Protein AF-R5ITS4-F1 (afdb_monomer)

Radius of gyration: 12.38 Å; Cα contacts (8 Å, |Δi|>4): 122; chains: 1; bounding box: 37×27×29 Å

Secondary structure (DSSP, 8-state):
--PPPPHHHHHHHHHTT-S-----S---TT-STT--TTSTTHHHHHHHHHTTS---SSTT----TTS---HHHHHHHHHHHH-GGG-------

pLDDT: mean 93.96, std 6.76, range [48.53, 98.12]

Sequence (93 aa):
MNASITRAEFVHIFHGAESTYKAINQVADDAIPDVKSGDAFASDIYEFYRAGILTGSDAKGTFHPASSIKRSEVATILLRMFETSARKSISLS

Mean predicted aligned error: 2.96 Å

Foldseek 3Di:
DDDADWLLNLLVVVLVVDDDQDFPEDQDACLAVPAHPPDPNSVSVVSCVRSQLQQADDPSSHPRGGHHDDPVNVVSSVCVVVPSVSGDYYDGD

Nearest PDB structures (foldseek):
  6bt4-assembly1_A  TM=7.078E-01  e=1.465E-01  Bacillus anthracis
  6cwm-assembly1_A  TM=7.188E-01  e=1.753E+00  Paenibacillus alvei
  5loo-assembly8_L  TM=3.045E-01  e=3.762E+00  Bacillus subtilis

Solvent-accessible surface area (backbone atoms only — not comparable to full-atom values): 5509 Å² total; per-residue (Å²): 136,89,76,82,70,28,36,40,59,52,48,44,58,54,51,73,72,58,93,78,72,71,64,75,31,70,63,57,87,61,37,38,76,75,48,46,80,86,44,87,58,27,68,54,51,52,46,32,39,16,29,12,42,44,70,48,77,50,100,72,32,35,70,57,46,84,36,77,69,54,73,69,55,52,52,50,40,54,46,18,70,76,36,69,89,68,32,46,84,62,87,53,119

Structure (mmCIF, N/CA/C/O backbone):
data_AF-R5ITS4-F1
#
_entry.id   AF-R5ITS4-F1
#
loop_
_atom_site.group_PDB
_atom_site.id
_atom_site.type_symbol
_atom_site.label_atom_id
_atom_site.label_alt_id
_atom_site.label_comp_id
_atom_site.label_asym_id
_atom_site.label_entity_id
_atom_site.label_seq_id
_atom_site.pdbx_PDB_ins_code
_atom_site.Cartn_x
_atom_site.Cartn_y
_atom_site.Cartn_z
_atom_site.occupancy
_atom_site.B_iso_or_equiv
_atom_site.auth_seq_id
_atom_site.auth_comp_id
_atom_site.auth_asym_id
_atom_site.auth_atom_id
_atom_site.pdbx_PDB_model_num
ATOM 1 N N . MET A 1 1 ? 25.557 -13.078 -4.942 1.00 48.53 1 MET A N 1
ATOM 2 C CA . MET A 1 1 ? 25.266 -11.705 -5.408 1.00 48.53 1 MET A CA 1
ATOM 3 C C . MET A 1 1 ? 24.312 -11.109 -4.382 1.00 48.53 1 MET A C 1
ATOM 5 O O . MET A 1 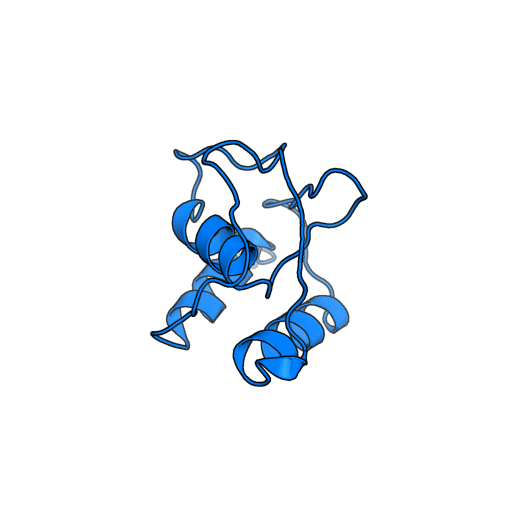1 ? 23.307 -11.752 -4.119 1.00 48.53 1 MET A O 1
ATOM 9 N N . ASN A 1 2 ? 24.646 -9.984 -3.742 1.00 68.62 2 ASN A N 1
ATOM 10 C CA . ASN A 1 2 ? 23.816 -9.383 -2.685 1.00 68.62 2 ASN A CA 1
ATOM 11 C C . ASN A 1 2 ? 23.089 -8.167 -3.265 1.00 68.62 2 ASN A C 1
ATOM 13 O O . ASN A 1 2 ? 23.610 -7.054 -3.209 1.00 68.62 2 ASN A O 1
ATOM 17 N N . ALA A 1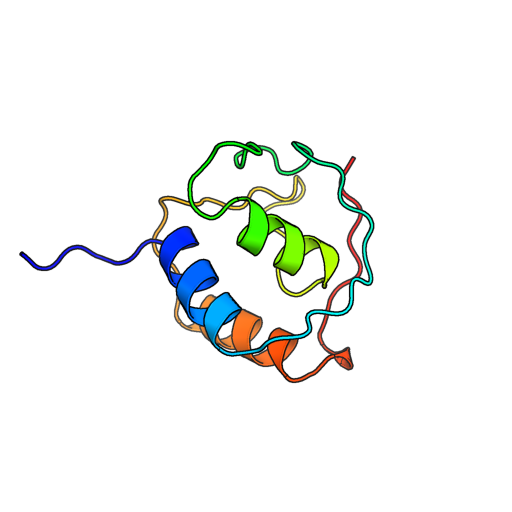 3 ? 21.932 -8.391 -3.887 1.00 79.06 3 ALA A N 1
ATOM 18 C CA . ALA A 1 3 ? 21.081 -7.298 -4.343 1.00 79.06 3 ALA A CA 1
ATOM 19 C C . ALA A 1 3 ? 20.329 -6.696 -3.147 1.00 79.06 3 ALA A C 1
ATOM 21 O O . ALA A 1 3 ? 19.915 -7.416 -2.238 1.00 79.06 3 ALA A O 1
ATOM 22 N N . SER A 1 4 ? 20.174 -5.372 -3.133 1.00 85.62 4 SER A N 1
ATOM 23 C CA . SER A 1 4 ? 19.267 -4.728 -2.182 1.00 85.62 4 SER A CA 1
ATOM 24 C C . SER A 1 4 ? 17.828 -5.039 -2.572 1.00 85.62 4 SER A C 1
ATOM 26 O O . SER A 1 4 ? 17.464 -4.882 -3.732 1.00 85.62 4 SER A O 1
ATOM 28 N N . ILE A 1 5 ? 17.033 -5.461 -1.594 1.00 90.50 5 ILE A N 1
ATOM 29 C CA . ILE A 1 5 ? 15.600 -5.693 -1.756 1.00 90.50 5 ILE A CA 1
ATOM 30 C C . ILE A 1 5 ? 14.868 -4.363 -2.002 1.00 90.50 5 ILE A C 1
ATOM 32 O O . ILE A 1 5 ? 15.150 -3.339 -1.369 1.00 90.50 5 ILE A O 1
ATOM 36 N N . THR A 1 6 ? 13.937 -4.386 -2.945 1.00 95.00 6 THR A N 1
ATOM 37 C CA . THR A 1 6 ? 13.105 -3.250 -3.341 1.00 95.00 6 THR A CA 1
ATOM 38 C C . THR A 1 6 ? 11.903 -3.079 -2.414 1.00 95.00 6 THR A C 1
ATOM 40 O O . THR A 1 6 ? 11.498 -3.985 -1.681 1.00 95.00 6 THR A O 1
ATOM 43 N N . ARG A 1 7 ? 11.290 -1.894 -2.447 1.00 96.19 7 ARG A N 1
ATOM 44 C CA . ARG A 1 7 ? 10.068 -1.594 -1.696 1.00 96.19 7 ARG A CA 1
ATOM 45 C C . ARG A 1 7 ? 8.914 -2.524 -2.086 1.00 96.19 7 ARG A C 1
ATOM 47 O O . ARG A 1 7 ? 8.174 -2.944 -1.201 1.00 96.19 7 ARG A O 1
ATOM 54 N N . ALA A 1 8 ? 8.775 -2.860 -3.370 1.00 96.81 8 ALA A N 1
ATOM 55 C CA . ALA A 1 8 ? 7.748 -3.786 -3.850 1.00 96.81 8 ALA A CA 1
ATOM 56 C C . ALA A 1 8 ? 7.946 -5.210 -3.300 1.00 96.81 8 ALA A C 1
ATOM 58 O O . ALA A 1 8 ? 7.012 -5.792 -2.757 1.00 96.81 8 ALA A O 1
ATOM 59 N N . GLU A 1 9 ? 9.173 -5.736 -3.346 1.00 96.00 9 GLU A N 1
ATOM 60 C CA . GLU A 1 9 ? 9.495 -7.060 -2.791 1.00 96.00 9 GLU A CA 1
ATOM 61 C C . GLU A 1 9 ? 9.263 -7.123 -1.274 1.00 96.00 9 GLU A C 1
ATOM 63 O O . GLU A 1 9 ? 8.752 -8.116 -0.762 1.00 96.00 9 GLU A O 1
ATOM 68 N N . PHE A 1 10 ? 9.581 -6.052 -0.538 1.00 94.62 10 PHE A N 1
ATOM 69 C CA . PHE A 1 10 ? 9.274 -5.981 0.892 1.00 94.62 10 PHE A CA 1
ATOM 70 C C . PHE A 1 10 ? 7.771 -6.015 1.177 1.00 94.62 10 PHE A C 1
ATOM 72 O O . PHE A 1 10 ? 7.347 -6.685 2.118 1.00 94.62 10 PHE A O 1
ATOM 79 N N . VAL A 1 11 ? 6.969 -5.298 0.382 1.00 95.94 11 VAL A N 1
ATOM 80 C CA . VAL A 1 11 ? 5.506 -5.322 0.513 1.00 95.94 11 VAL A CA 1
ATOM 81 C C . VAL A 1 11 ? 4.967 -6.717 0.229 1.00 95.94 11 VAL A C 1
ATOM 83 O O . VAL A 1 11 ? 4.154 -7.187 1.013 1.00 95.94 11 VAL A O 1
ATOM 86 N N . HIS A 1 12 ? 5.474 -7.410 -0.791 1.00 96.31 12 HIS A N 1
ATOM 87 C CA . HIS A 1 12 ? 5.097 -8.797 -1.071 1.00 96.31 12 HIS A CA 1
ATOM 88 C C . HIS A 1 12 ? 5.393 -9.736 0.112 1.00 96.31 12 HIS A C 1
ATOM 90 O O . HIS A 1 12 ? 4.529 -10.496 0.546 1.00 96.31 12 HIS A O 1
ATOM 96 N N . ILE A 1 13 ? 6.590 -9.639 0.706 1.00 95.12 13 ILE A N 1
ATOM 97 C CA . ILE A 1 13 ? 6.953 -10.440 1.889 1.00 95.12 13 ILE A CA 1
ATOM 98 C C . ILE A 1 13 ? 6.003 -10.162 3.062 1.00 95.12 13 ILE A C 1
ATOM 100 O O . ILE A 1 13 ? 5.599 -11.086 3.764 1.00 95.12 13 ILE A O 1
ATOM 104 N N . PHE A 1 14 ? 5.658 -8.897 3.302 1.00 94.62 14 PHE A N 1
ATOM 105 C CA . PHE A 1 14 ? 4.773 -8.523 4.407 1.00 94.62 14 PHE A CA 1
ATOM 106 C C . PHE A 1 14 ? 3.316 -8.872 4.149 1.00 94.62 14 PHE A C 1
ATOM 108 O O . PHE A 1 14 ? 2.624 -9.259 5.086 1.00 94.62 14 PHE A O 1
ATOM 115 N N . HIS A 1 15 ? 2.864 -8.769 2.905 1.00 95.38 15 HIS A N 1
ATOM 116 C CA . HIS A 1 15 ? 1.541 -9.213 2.494 1.00 95.38 15 HIS A CA 1
ATOM 117 C C . HIS A 1 15 ? 1.367 -10.715 2.745 1.00 95.38 15 HIS A C 1
ATOM 119 O O . HIS A 1 15 ? 0.363 -11.130 3.303 1.00 95.38 15 HIS A O 1
ATOM 125 N N . GLY A 1 16 ? 2.402 -11.522 2.495 1.00 93.69 16 GLY A N 1
ATOM 126 C CA . GLY A 1 16 ? 2.387 -12.949 2.834 1.00 93.69 16 GLY A CA 1
ATOM 127 C C . GLY A 1 16 ? 2.429 -13.279 4.336 1.00 93.69 16 GLY A C 1
ATOM 128 O O . GLY A 1 16 ? 2.312 -14.450 4.697 1.00 93.69 16 GLY A O 1
ATOM 129 N N . ALA A 1 17 ? 2.626 -12.297 5.224 1.00 91.88 17 ALA A N 1
ATOM 130 C CA . ALA A 1 17 ? 2.733 -12.526 6.669 1.00 91.88 17 ALA A CA 1
ATOM 131 C C . ALA A 1 17 ? 1.375 -12.545 7.395 1.00 91.88 17 ALA A C 1
ATOM 133 O O . ALA A 1 17 ? 1.309 -12.938 8.561 1.00 91.88 17 ALA A O 1
ATOM 134 N N . GLU A 1 18 ? 0.301 -12.105 6.740 1.00 87.31 18 GLU A N 1
ATOM 135 C CA . GLU A 1 18 ? -1.064 -12.104 7.269 1.00 87.31 18 GLU A CA 1
ATOM 136 C C . GLU A 1 18 ? -2.045 -12.430 6.117 1.00 87.31 18 GLU A C 1
ATOM 138 O O . GLU A 1 18 ? -1.648 -12.509 4.962 1.00 87.31 18 GLU A O 1
ATOM 143 N N . SER A 1 19 ? -3.305 -12.743 6.419 1.00 80.94 19 SER A N 1
ATOM 144 C CA . SER A 1 19 ? -4.276 -13.294 5.463 1.00 80.94 19 SER A CA 1
ATOM 145 C C . SER A 1 19 ? -5.523 -12.432 5.218 1.00 80.94 19 SER A C 1
ATOM 147 O O . SER A 1 19 ? -6.349 -12.785 4.382 1.00 80.94 19 SER A O 1
ATOM 149 N N . THR A 1 20 ? -5.726 -11.351 5.973 1.00 86.06 20 THR A N 1
ATOM 150 C CA . THR A 1 20 ? -6.945 -10.537 5.999 1.00 86.06 20 THR A CA 1
ATOM 151 C C . THR A 1 20 ? -6.648 -9.039 6.158 1.00 86.06 20 THR A C 1
ATOM 153 O O . THR A 1 20 ? -6.645 -8.461 7.253 1.00 86.06 20 THR A O 1
ATOM 156 N N . TYR A 1 21 ? -6.596 -8.332 5.031 1.00 92.75 21 TYR A N 1
ATOM 157 C CA . TYR A 1 21 ? -6.480 -6.876 5.007 1.00 92.75 21 TYR A CA 1
ATOM 158 C C . TYR A 1 21 ? -7.826 -6.216 4.705 1.00 92.75 21 TYR A C 1
ATOM 160 O O . TYR A 1 21 ? -8.143 -5.868 3.570 1.00 92.75 21 TYR A O 1
ATOM 168 N N . LYS A 1 22 ? -8.648 -6.001 5.745 1.00 94.69 22 LYS A N 1
ATOM 169 C CA . LYS A 1 22 ? -9.939 -5.30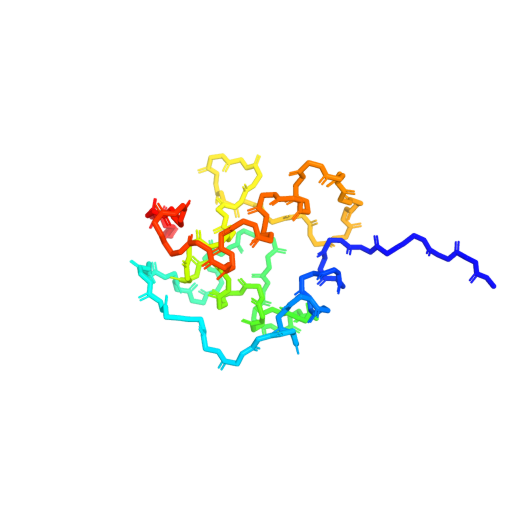8 5.575 1.00 94.69 22 LYS A CA 1
ATOM 170 C C . LYS A 1 22 ? -9.741 -3.934 4.919 1.00 94.69 22 LYS A C 1
ATOM 172 O O . LYS A 1 22 ? -9.123 -3.048 5.515 1.00 94.69 22 LYS A O 1
ATOM 177 N N . ALA A 1 23 ? -10.324 -3.765 3.734 1.00 96.56 23 ALA A N 1
ATOM 178 C CA . ALA A 1 23 ? -10.335 -2.502 3.014 1.00 96.56 23 ALA A CA 1
ATOM 179 C C . ALA A 1 23 ? -11.141 -1.435 3.774 1.00 96.56 23 ALA A C 1
ATOM 181 O O . ALA A 1 23 ? -12.252 -1.689 4.247 1.00 96.56 23 ALA A O 1
ATOM 182 N N . ILE A 1 24 ? -10.567 -0.237 3.874 1.00 97.12 24 ILE A N 1
ATOM 183 C CA . ILE A 1 24 ? -11.208 0.969 4.424 1.00 97.12 24 ILE A CA 1
ATOM 184 C C . ILE A 1 24 ? -11.212 2.131 3.422 1.00 97.12 24 ILE A C 1
ATOM 186 O O . ILE A 1 24 ? -11.868 3.140 3.660 1.00 97.12 24 ILE A O 1
ATOM 190 N N . ASN A 1 25 ? -10.489 1.980 2.310 1.00 97.25 25 ASN A N 1
ATOM 191 C CA . ASN A 1 25 ? -10.381 2.942 1.223 1.00 97.25 25 ASN A CA 1
ATOM 192 C C . ASN A 1 25 ? -10.869 2.317 -0.082 1.00 97.25 25 ASN A C 1
ATOM 194 O O . ASN A 1 25 ? -10.704 1.118 -0.309 1.00 97.25 25 ASN A O 1
ATOM 198 N N . GLN A 1 26 ? -11.407 3.158 -0.961 1.00 96.00 26 GLN A N 1
ATOM 199 C CA . GLN A 1 26 ? -11.695 2.806 -2.346 1.00 96.00 26 GLN A CA 1
ATOM 200 C C . GLN A 1 26 ? -10.554 3.343 -3.211 1.00 96.00 26 GLN A C 1
ATOM 202 O O . GLN A 1 26 ? -10.392 4.553 -3.333 1.00 96.00 26 GLN A O 1
ATOM 207 N N . VAL A 1 27 ? -9.740 2.444 -3.764 1.00 96.12 27 VAL A N 1
ATOM 208 C CA . VAL A 1 27 ? -8.645 2.783 -4.685 1.00 96.12 27 VAL A CA 1
ATOM 209 C C . VAL A 1 27 ? -8.874 1.982 -5.958 1.00 96.12 27 VAL A C 1
ATOM 211 O O . VAL A 1 27 ? -8.809 0.746 -5.925 1.00 96.12 27 VAL A O 1
ATOM 214 N N . ALA A 1 28 ? -9.212 2.685 -7.039 1.00 95.44 28 ALA A N 1
ATOM 215 C CA . ALA A 1 28 ? -9.454 2.080 -8.342 1.00 95.44 28 ALA A CA 1
ATOM 216 C C . ALA A 1 28 ? -8.168 1.464 -8.906 1.00 95.44 28 ALA A C 1
ATOM 218 O O . ALA A 1 28 ? -7.062 1.853 -8.526 1.00 95.44 28 ALA A O 1
ATOM 219 N N . ASP A 1 29 ? -8.320 0.494 -9.802 1.00 93.69 29 ASP A N 1
ATOM 220 C CA . ASP A 1 29 ? -7.185 -0.047 -10.543 1.00 93.69 29 ASP A CA 1
ATOM 221 C C . ASP A 1 29 ? -6.517 1.075 -11.358 1.00 93.69 29 ASP A C 1
ATOM 223 O O . ASP A 1 29 ? -7.176 2.007 -11.819 1.00 93.69 29 ASP A O 1
ATOM 227 N N . ASP A 1 30 ? -5.192 1.015 -11.473 1.00 94.06 30 ASP A N 1
ATOM 228 C CA . ASP A 1 30 ? -4.331 2.022 -12.113 1.00 94.06 30 ASP A CA 1
ATOM 229 C C . ASP A 1 30 ? -4.372 3.447 -11.508 1.00 94.06 30 ASP A C 1
ATOM 231 O O . ASP A 1 30 ? -3.733 4.355 -12.052 1.00 94.06 30 ASP A O 1
ATOM 235 N N . ALA A 1 31 ? -5.037 3.646 -10.359 1.00 96.12 31 ALA A N 1
ATOM 236 C CA . ALA A 1 31 ? -5.071 4.925 -9.637 1.00 96.12 31 ALA A CA 1
ATOM 237 C C . ALA A 1 31 ? -3.758 5.254 -8.900 1.00 96.12 31 ALA A C 1
ATOM 239 O O . ALA A 1 31 ? -3.527 6.404 -8.529 1.00 96.12 31 ALA A O 1
ATOM 240 N N . ILE A 1 32 ? -2.882 4.266 -8.676 1.00 97.56 32 ILE A N 1
ATOM 241 C CA . ILE A 1 32 ? -1.531 4.511 -8.158 1.00 97.56 32 ILE A CA 1
ATOM 242 C C . ILE A 1 32 ? -0.651 4.945 -9.346 1.00 97.56 32 ILE A C 1
ATOM 244 O O . ILE A 1 32 ? -0.499 4.170 -10.296 1.00 97.56 32 ILE A O 1
ATOM 248 N N . PRO A 1 33 ? -0.047 6.152 -9.332 1.00 96.88 33 PRO A N 1
ATOM 249 C CA . PRO A 1 33 ? 0.590 6.730 -10.520 1.00 96.88 33 PRO A CA 1
ATOM 250 C C . PRO A 1 33 ? 1.640 5.838 -11.197 1.00 96.88 33 PRO A C 1
ATOM 252 O O . PRO A 1 33 ? 1.714 5.790 -12.428 1.00 96.88 33 PRO A O 1
ATOM 255 N N . ASP A 1 34 ? 2.434 5.130 -10.396 1.00 97.56 34 ASP A N 1
ATOM 256 C CA . ASP A 1 34 ? 3.603 4.348 -10.801 1.00 97.56 34 ASP A CA 1
ATOM 257 C C . ASP A 1 34 ? 3.468 2.840 -10.531 1.00 97.56 34 ASP A C 1
ATOM 259 O O . ASP A 1 34 ? 4.478 2.141 -10.470 1.00 97.56 34 ASP A O 1
ATOM 263 N N . VAL A 1 35 ? 2.236 2.342 -10.369 1.00 97.50 35 VAL A N 1
ATOM 264 C CA . VAL A 1 35 ? 1.944 0.905 -10.241 1.00 97.50 35 VAL A CA 1
ATOM 265 C C . VAL A 1 35 ? 0.757 0.550 -11.127 1.00 97.50 35 VAL A C 1
ATOM 267 O O . VAL A 1 35 ? -0.379 0.959 -10.867 1.00 97.50 35 VAL A O 1
ATOM 270 N N . LYS A 1 36 ? 1.017 -0.219 -12.181 1.00 95.12 36 LYS A N 1
ATOM 271 C CA . LYS A 1 36 ? 0.007 -0.721 -13.113 1.00 95.12 36 LYS A CA 1
ATOM 272 C C . LYS A 1 36 ? -0.440 -2.117 -12.726 1.00 95.12 36 LYS A C 1
ATOM 274 O O . LYS A 1 36 ? 0.319 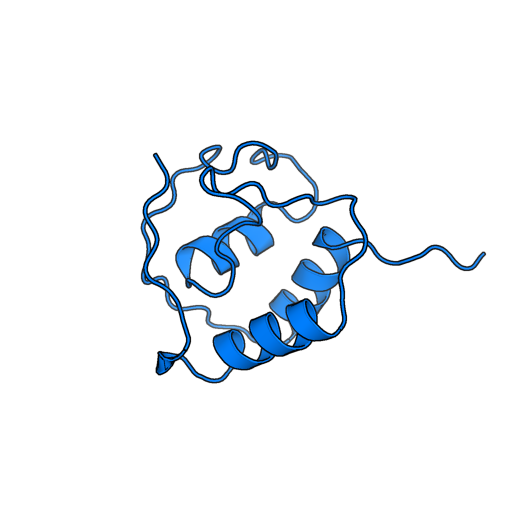-2.885 -12.147 1.00 95.12 36 LYS A O 1
ATOM 279 N N . SER A 1 37 ? -1.669 -2.466 -13.090 1.00 90.69 37 SER A N 1
ATOM 280 C CA . SER A 1 37 ? -2.286 -3.751 -12.721 1.00 90.69 37 SER A CA 1
ATOM 281 C C . SER A 1 37 ? -1.495 -4.994 -13.173 1.00 90.69 37 SER A C 1
ATOM 283 O O . SER A 1 37 ? -1.651 -6.061 -12.589 1.00 90.69 37 SER A O 1
ATOM 285 N N . GLY A 1 38 ? -0.640 -4.870 -14.196 1.00 93.00 38 GLY A N 1
ATOM 286 C CA . GLY A 1 38 ? 0.240 -5.944 -14.679 1.00 93.00 38 GLY A CA 1
ATOM 287 C C . GLY A 1 38 ? 1.647 -5.969 -14.068 1.00 93.00 38 GLY A C 1
ATOM 288 O O . GLY A 1 38 ? 2.425 -6.860 -14.405 1.00 93.00 38 GLY A O 1
ATOM 289 N N . ASP A 1 39 ? 1.994 -5.007 -13.210 1.00 96.31 39 ASP A N 1
ATOM 290 C CA . ASP A 1 39 ? 3.317 -4.939 -12.592 1.00 96.31 39 ASP A CA 1
ATOM 291 C C . ASP A 1 39 ? 3.491 -6.026 -11.522 1.00 96.31 39 ASP A C 1
ATOM 293 O O . ASP A 1 39 ? 2.533 -6.516 -10.913 1.00 96.31 39 ASP A O 1
ATOM 297 N N . ALA A 1 40 ? 4.746 -6.390 -11.253 1.00 95.44 40 ALA A N 1
ATOM 298 C CA . ALA A 1 40 ? 5.064 -7.328 -10.186 1.00 95.44 40 ALA A CA 1
ATOM 299 C C . ALA A 1 40 ? 4.519 -6.824 -8.839 1.00 95.44 40 ALA A C 1
ATOM 301 O O . ALA A 1 40 ? 4.765 -5.683 -8.443 1.00 95.44 40 ALA A O 1
ATOM 302 N N . PHE A 1 41 ? 3.803 -7.703 -8.133 1.00 97.12 41 PHE A N 1
ATOM 303 C CA . PHE A 1 41 ? 3.210 -7.441 -6.815 1.00 97.12 41 PHE A CA 1
ATOM 304 C C . PHE A 1 41 ? 2.159 -6.319 -6.793 1.00 97.12 41 PHE A C 1
ATOM 306 O O . PHE A 1 41 ? 1.813 -5.826 -5.719 1.00 97.12 41 PHE A O 1
ATOM 313 N N . ALA A 1 42 ? 1.623 -5.913 -7.952 1.00 97.69 42 ALA A N 1
ATOM 314 C CA . ALA A 1 42 ? 0.609 -4.865 -8.022 1.00 97.69 42 ALA A CA 1
ATOM 315 C C . ALA A 1 42 ? -0.607 -5.185 -7.140 1.00 97.69 42 ALA A C 1
ATOM 317 O O . ALA A 1 42 ? -1.039 -4.323 -6.379 1.00 97.69 42 ALA A O 1
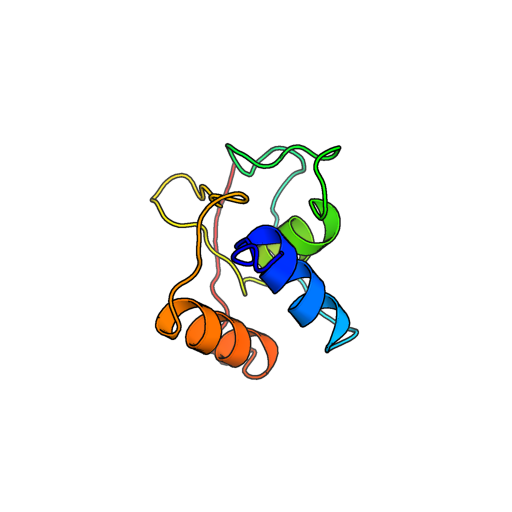ATOM 318 N N . SER A 1 43 ? -1.110 -6.425 -7.169 1.00 96.62 43 SER A N 1
ATOM 319 C CA . SER A 1 43 ? -2.224 -6.881 -6.320 1.00 96.62 43 SER A CA 1
ATOM 320 C C . SER A 1 43 ? -2.002 -6.569 -4.841 1.00 96.62 43 SER A C 1
ATOM 322 O O . SER A 1 43 ? -2.859 -5.963 -4.198 1.00 96.62 43 SER A O 1
ATOM 324 N N . ASP A 1 44 ? -0.826 -6.925 -4.334 1.00 97.25 44 ASP A N 1
ATOM 325 C CA . ASP A 1 44 ? -0.462 -6.835 -2.922 1.00 97.25 44 ASP A CA 1
ATOM 326 C C . ASP A 1 44 ? -0.337 -5.365 -2.511 1.00 97.25 44 ASP A C 1
ATOM 328 O O . ASP A 1 44 ? -0.815 -4.939 -1.455 1.00 97.25 44 ASP A O 1
ATOM 332 N N . ILE A 1 45 ? 0.249 -4.556 -3.400 1.00 97.81 45 ILE A N 1
ATOM 333 C CA . ILE A 1 45 ? 0.352 -3.108 -3.236 1.00 97.81 45 ILE A CA 1
ATOM 334 C C . ILE A 1 45 ? -1.053 -2.494 -3.179 1.00 97.81 45 ILE A C 1
ATOM 336 O O . ILE A 1 45 ? -1.366 -1.796 -2.213 1.00 97.81 45 ILE A O 1
ATOM 340 N N . TYR A 1 46 ? -1.922 -2.767 -4.157 1.00 97.50 46 TYR A N 1
ATOM 341 C CA . TYR A 1 46 ? -3.287 -2.228 -4.187 1.00 97.50 46 TYR A CA 1
ATOM 342 C C . TYR A 1 46 ? -4.097 -2.643 -2.956 1.00 97.50 46 TYR A C 1
ATOM 344 O O . TYR A 1 46 ? -4.808 -1.810 -2.389 1.00 97.50 46 TYR A O 1
ATOM 352 N N . GLU A 1 47 ? -3.969 -3.885 -2.489 1.00 97.19 47 GLU A N 1
ATOM 353 C CA . GLU A 1 47 ? -4.633 -4.342 -1.268 1.00 97.19 47 GLU A CA 1
ATOM 354 C C . GLU A 1 47 ? -4.164 -3.556 -0.036 1.00 97.19 47 GLU A C 1
ATOM 356 O O . GLU A 1 47 ? -4.988 -3.085 0.751 1.00 97.19 47 GLU A O 1
ATOM 361 N N . PHE A 1 48 ? -2.862 -3.292 0.093 1.00 98.00 48 PHE A N 1
ATOM 362 C CA . PHE A 1 48 ? -2.329 -2.472 1.184 1.00 98.00 48 PHE A CA 1
ATOM 363 C C . PHE A 1 48 ? -2.782 -1.006 1.120 1.00 98.00 48 PHE A C 1
ATOM 365 O O . PHE A 1 48 ? -3.008 -0.394 2.170 1.00 98.00 48 PHE A O 1
ATOM 372 N N . TYR A 1 49 ? -2.944 -0.427 -0.074 1.00 98.06 49 TYR A N 1
ATOM 373 C CA . TYR A 1 49 ? -3.534 0.910 -0.239 1.00 98.06 49 TYR A CA 1
ATOM 374 C C . TYR A 1 49 ? -5.018 0.921 0.154 1.00 98.06 49 TYR A C 1
ATOM 376 O O . TYR A 1 49 ? -5.460 1.770 0.937 1.00 98.06 49 TYR A O 1
ATOM 384 N N . ARG A 1 50 ? -5.788 -0.068 -0.312 1.00 97.62 50 ARG A N 1
ATOM 385 C CA . ARG A 1 50 ? -7.211 -0.241 0.030 1.00 97.62 50 ARG A CA 1
ATOM 386 C C . ARG A 1 50 ? -7.409 -0.473 1.528 1.00 97.62 50 ARG A C 1
ATOM 388 O O . ARG A 1 50 ? -8.357 0.048 2.112 1.00 97.62 50 ARG A O 1
ATOM 395 N N . ALA A 1 51 ? -6.488 -1.172 2.182 1.00 97.81 51 ALA A N 1
ATOM 396 C CA . ALA A 1 51 ? -6.473 -1.363 3.630 1.00 97.81 51 ALA A CA 1
ATOM 397 C C . ALA A 1 51 ? -5.990 -0.132 4.417 1.00 97.81 51 ALA A C 1
ATOM 399 O O . ALA A 1 51 ? -6.109 -0.111 5.639 1.00 97.81 51 ALA A O 1
ATOM 400 N N . GLY A 1 52 ? -5.441 0.898 3.763 1.00 97.81 52 GLY A N 1
ATOM 401 C CA . GLY A 1 52 ? -4.902 2.084 4.438 1.00 97.81 52 GLY A C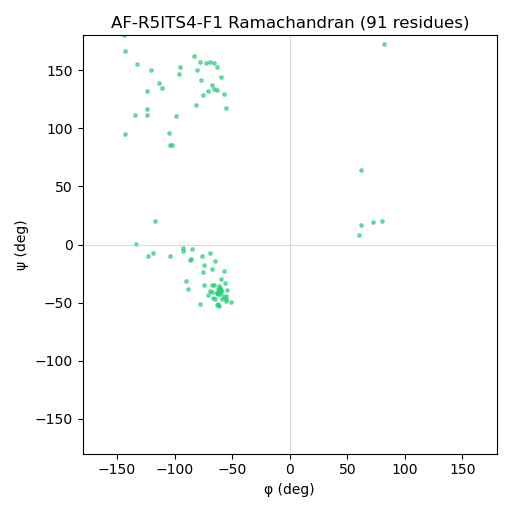A 1
ATOM 402 C C . GLY A 1 52 ? -3.586 1.834 5.180 1.00 97.81 52 GLY A C 1
ATOM 403 O O . GLY A 1 52 ? -3.223 2.596 6.081 1.00 97.81 52 GLY A O 1
ATOM 404 N N . ILE A 1 53 ? -2.883 0.757 4.824 1.00 97.94 53 ILE A N 1
ATOM 405 C CA . ILE A 1 53 ? -1.543 0.426 5.318 1.00 97.94 53 ILE A CA 1
ATOM 406 C C . ILE A 1 53 ? -0.524 1.304 4.586 1.00 97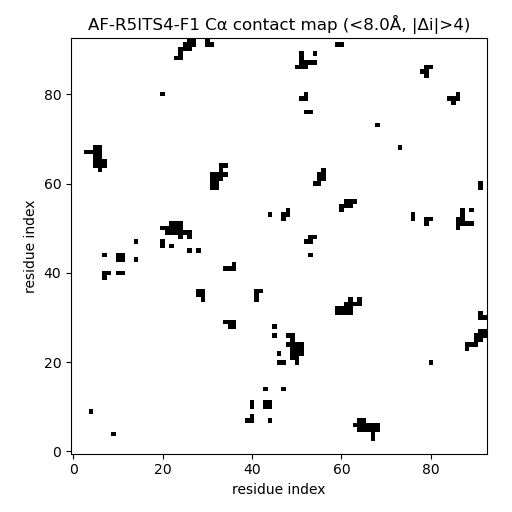.94 53 ILE A C 1
ATOM 408 O O . ILE A 1 53 ? 0.260 2.025 5.216 1.00 97.94 53 ILE A O 1
ATOM 412 N N . LEU A 1 54 ? -0.602 1.311 3.254 1.00 97.88 54 LEU A N 1
ATOM 413 C CA . LEU A 1 54 ? 0.158 2.202 2.384 1.00 97.88 54 LEU A CA 1
ATOM 414 C C . LEU A 1 54 ? -0.672 3.430 2.006 1.00 97.88 54 LEU A C 1
ATOM 416 O O . LEU A 1 54 ? -1.892 3.365 1.884 1.00 97.88 54 LEU A O 1
ATOM 420 N N . THR A 1 55 ? 0.011 4.561 1.840 1.00 96.12 55 THR A N 1
ATOM 421 C CA . THR A 1 55 ? -0.610 5.860 1.522 1.00 96.12 55 THR A CA 1
ATOM 422 C C . THR A 1 55 ? 0.098 6.607 0.394 1.00 96.12 55 THR A C 1
ATOM 424 O O . THR A 1 55 ? -0.292 7.721 0.071 1.00 96.12 55 THR A O 1
ATOM 427 N N . GLY A 1 56 ? 1.161 6.030 -0.166 1.00 94.75 56 GLY A N 1
ATOM 428 C CA . GLY A 1 56 ? 2.086 6.722 -1.060 1.00 94.75 56 GLY A CA 1
ATOM 429 C C . GLY A 1 56 ? 3.146 7.550 -0.346 1.00 94.75 56 GLY A C 1
ATOM 430 O O . GLY A 1 56 ? 3.160 7.678 0.882 1.00 94.75 56 GLY A O 1
ATOM 431 N N . SER A 1 57 ? 4.073 8.052 -1.153 1.00 93.81 57 SER A N 1
ATOM 432 C CA . SER A 1 57 ? 5.274 8.789 -0.742 1.00 93.81 57 SER A CA 1
ATOM 433 C C . SER A 1 57 ? 5.151 10.295 -0.984 1.00 93.81 57 SER A C 1
ATOM 435 O O . SER A 1 57 ? 5.987 11.070 -0.524 1.00 93.81 57 SER A O 1
ATOM 437 N N . ASP A 1 58 ? 4.105 10.713 -1.694 1.00 94.62 58 ASP A N 1
ATOM 438 C CA . ASP A 1 58 ? 3.807 12.097 -2.035 1.00 94.62 58 ASP A CA 1
ATOM 439 C C . ASP A 1 58 ? 2.290 12.354 -2.030 1.00 94.62 58 ASP A C 1
ATOM 441 O O . ASP A 1 58 ? 1.480 11.459 -1.777 1.00 94.62 58 ASP A O 1
ATOM 445 N N . ALA A 1 59 ? 1.897 13.594 -2.329 1.00 91.50 59 ALA A N 1
ATOM 446 C CA . ALA A 1 59 ? 0.493 13.999 -2.391 1.00 91.50 59 ALA A CA 1
ATOM 447 C C . ALA A 1 59 ? -0.311 13.313 -3.513 1.00 91.50 59 ALA A C 1
ATOM 449 O O . ALA A 1 59 ? -1.535 13.391 -3.505 1.00 91.50 59 ALA A O 1
ATOM 450 N N . LYS A 1 60 ? 0.358 12.668 -4.479 1.00 93.75 60 LYS A N 1
ATOM 451 C CA . LYS A 1 60 ? -0.276 11.937 -5.584 1.00 93.75 60 LYS A CA 1
ATOM 452 C C . LYS A 1 60 ? -0.465 10.452 -5.273 1.00 93.75 60 LYS A C 1
ATOM 454 O O . LYS A 1 60 ? -1.064 9.748 -6.075 1.00 93.75 60 LYS A O 1
ATOM 459 N N . GLY A 1 61 ? 0.044 9.968 -4.141 1.00 95.56 61 GLY A N 1
ATOM 460 C CA . GLY A 1 61 ? -0.029 8.555 -3.789 1.00 95.56 61 GLY A CA 1
ATOM 461 C C . GLY A 1 61 ? 1.030 7.689 -4.477 1.00 95.56 61 GLY A C 1
ATOM 462 O O . GLY A 1 61 ? 0.843 6.481 -4.559 1.00 95.56 61 GLY A O 1
ATOM 463 N N . THR A 1 62 ? 2.131 8.266 -4.970 1.00 97.19 62 THR A N 1
ATOM 464 C CA . THR A 1 62 ? 3.182 7.517 -5.683 1.00 97.19 62 THR A CA 1
ATOM 465 C C . THR A 1 62 ? 3.851 6.479 -4.768 1.00 97.19 62 THR A C 1
ATOM 467 O O . THR A 1 62 ? 4.223 6.786 -3.630 1.00 97.19 62 THR A O 1
ATOM 470 N N . PHE A 1 63 ? 4.020 5.240 -5.235 1.00 97.62 63 PHE A N 1
ATOM 471 C CA . PHE A 1 63 ? 4.510 4.125 -4.420 1.00 97.62 63 PHE A CA 1
ATOM 472 C C . PHE A 1 63 ? 6.038 3.987 -4.399 1.00 97.62 63 PHE A C 1
ATOM 474 O O . PHE A 1 63 ? 6.592 3.697 -3.341 1.00 97.62 63 PHE A O 1
ATOM 481 N N . HIS A 1 64 ? 6.713 4.219 -5.524 1.00 97.31 64 HIS A N 1
ATOM 482 C CA . HIS A 1 64 ? 8.141 3.992 -5.772 1.00 97.31 64 HIS A CA 1
ATOM 483 C C . HIS A 1 64 ? 8.586 2.518 -5.646 1.00 97.31 64 HIS A C 1
ATOM 485 O O . HIS A 1 64 ? 9.416 2.196 -4.788 1.00 97.31 64 HIS A O 1
ATOM 491 N N . PRO A 1 65 ? 8.097 1.606 -6.512 1.00 96.75 65 PRO A N 1
ATOM 492 C CA . PRO A 1 65 ? 8.287 0.159 -6.355 1.00 96.75 65 PRO A CA 1
ATOM 493 C C . PRO A 1 65 ? 9.754 -0.288 -6.361 1.00 96.75 65 PRO A C 1
ATOM 495 O O . PRO A 1 65 ? 10.135 -1.131 -5.552 1.00 96.75 65 PRO A O 1
ATOM 498 N N . ALA A 1 66 ? 10.585 0.307 -7.222 1.00 96.06 66 ALA A N 1
ATOM 499 C CA . ALA A 1 66 ? 11.994 -0.058 -7.395 1.00 96.06 66 ALA A CA 1
ATOM 500 C C . ALA A 1 66 ? 12.951 0.615 -6.389 1.00 96.06 66 ALA A C 1
ATOM 502 O O . ALA A 1 66 ? 14.154 0.357 -6.410 1.00 96.06 66 ALA A O 1
ATOM 503 N N . SER A 1 67 ? 12.448 1.507 -5.530 1.00 95.25 67 SER A N 1
ATOM 504 C CA . SER A 1 67 ? 13.286 2.210 -4.553 1.00 95.25 67 SER A CA 1
ATOM 505 C C . SER A 1 67 ? 13.628 1.319 -3.360 1.00 95.25 67 SER A C 1
ATOM 507 O O . SER A 1 67 ? 12.904 0.375 -3.042 1.00 95.25 67 SER A O 1
ATOM 509 N N . SER A 1 68 ? 14.718 1.642 -2.661 1.00 92.88 68 SER A N 1
ATOM 510 C CA . SER A 1 68 ? 14.984 1.069 -1.341 1.00 92.88 68 SER A CA 1
ATOM 511 C C . SER A 1 68 ? 13.988 1.611 -0.310 1.00 92.88 68 SER A C 1
ATOM 513 O O . SER A 1 68 ? 13.403 2.681 -0.486 1.00 92.88 68 SER A O 1
ATOM 515 N N . ILE A 1 69 ? 13.795 0.867 0.778 1.00 92.25 69 ILE A N 1
ATOM 516 C CA . ILE A 1 69 ? 12.892 1.242 1.870 1.00 92.25 69 ILE A CA 1
ATOM 517 C C . ILE A 1 69 ? 13.679 1.522 3.154 1.00 92.25 69 ILE A C 1
ATOM 519 O O . ILE A 1 69 ? 14.628 0.814 3.501 1.00 92.25 69 ILE A O 1
ATOM 523 N N . LYS A 1 70 ? 13.289 2.563 3.890 1.00 93.25 70 LYS A N 1
ATOM 524 C CA . LYS A 1 70 ? 13.877 2.902 5.190 1.00 93.25 70 LYS A CA 1
ATOM 525 C C . LYS A 1 70 ? 13.280 2.029 6.291 1.00 93.25 70 LYS A C 1
ATOM 527 O O . LYS A 1 70 ? 12.096 1.697 6.283 1.00 93.25 70 LYS A O 1
ATOM 532 N N . ARG A 1 71 ? 14.064 1.765 7.341 1.00 94.19 71 ARG A N 1
ATOM 533 C CA . ARG A 1 71 ? 13.587 1.044 8.541 1.00 94.19 71 ARG A CA 1
ATOM 534 C C . ARG A 1 71 ? 12.363 1.705 9.193 1.00 94.19 71 ARG A C 1
ATOM 536 O O . ARG A 1 71 ? 11.511 1.010 9.729 1.00 94.19 71 ARG A O 1
ATOM 543 N N . SER A 1 72 ? 12.259 3.033 9.130 1.00 95.81 72 SER A N 1
ATOM 544 C CA . SER A 1 72 ? 11.102 3.784 9.636 1.00 95.81 72 SER A CA 1
ATOM 545 C C . SER A 1 72 ? 9.824 3.529 8.832 1.00 95.81 72 SER A C 1
ATOM 547 O O . SER A 1 72 ? 8.733 3.484 9.396 1.00 95.81 72 SER A O 1
ATOM 549 N N . GLU A 1 73 ? 9.949 3.341 7.518 1.00 95.06 73 GLU A N 1
ATOM 550 C CA . GLU A 1 73 ? 8.818 3.017 6.648 1.00 95.06 73 GLU A CA 1
ATOM 551 C C . GLU A 1 73 ? 8.352 1.586 6.914 1.00 95.06 73 GLU A C 1
ATOM 553 O O . GLU A 1 73 ? 7.162 1.366 7.116 1.00 95.06 73 GLU A O 1
ATOM 558 N N . VAL A 1 74 ? 9.292 0.645 7.053 1.00 95.12 74 VAL A N 1
ATOM 559 C CA . VAL A 1 74 ? 9.003 -0.735 7.479 1.00 95.12 74 VAL A CA 1
ATOM 560 C C . VAL A 1 74 ? 8.252 -0.766 8.812 1.00 95.12 74 VAL A C 1
ATOM 562 O O . VAL A 1 74 ? 7.215 -1.414 8.912 1.00 95.12 74 VAL A O 1
ATOM 565 N N . ALA A 1 75 ?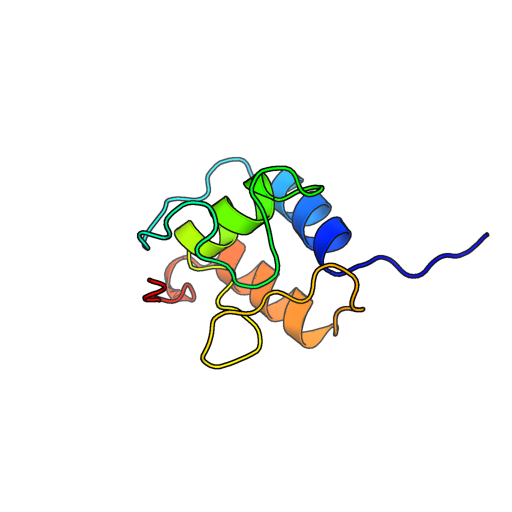 8.722 -0.029 9.824 1.00 96.75 75 ALA A N 1
ATOM 566 C CA . ALA A 1 75 ? 8.047 0.043 11.120 1.00 96.75 75 ALA A CA 1
ATOM 567 C C . ALA A 1 75 ? 6.618 0.604 11.005 1.00 96.75 75 ALA A C 1
ATOM 569 O O . ALA A 1 75 ? 5.706 0.121 11.670 1.00 96.75 75 ALA A O 1
ATOM 570 N N . THR A 1 76 ? 6.412 1.592 10.130 1.00 97.31 76 THR A N 1
ATOM 571 C CA . THR A 1 76 ? 5.085 2.173 9.880 1.00 97.31 76 THR A CA 1
ATOM 572 C C . THR A 1 76 ? 4.146 1.173 9.205 1.00 97.31 76 THR A C 1
ATOM 574 O O . THR A 1 76 ? 2.975 1.096 9.576 1.00 97.31 76 THR A O 1
ATOM 577 N N . ILE A 1 77 ? 4.647 0.399 8.238 1.00 96.44 77 ILE A N 1
ATOM 578 C CA . ILE A 1 77 ? 3.871 -0.646 7.561 1.00 96.44 77 ILE A CA 1
ATOM 579 C C . ILE A 1 77 ? 3.454 -1.716 8.573 1.00 96.44 77 ILE A C 1
ATOM 581 O O . ILE A 1 77 ? 2.262 -1.982 8.703 1.00 96.44 77 ILE A O 1
ATOM 585 N N . LEU A 1 78 ? 4.402 -2.244 9.356 1.00 95.75 78 LEU A N 1
ATOM 586 C CA . LEU A 1 78 ? 4.128 -3.248 10.390 1.00 95.75 78 LEU A CA 1
ATOM 587 C C . LEU A 1 78 ? 3.103 -2.749 11.414 1.00 95.75 78 LEU A C 1
ATOM 589 O O . LEU A 1 78 ? 2.144 -3.456 11.712 1.00 95.75 78 LEU A O 1
ATOM 593 N N . LEU A 1 79 ? 3.249 -1.511 11.901 1.00 97.06 79 LEU A N 1
ATOM 594 C CA . LEU A 1 79 ? 2.276 -0.916 12.817 1.00 97.06 79 LEU A CA 1
ATOM 595 C C . LEU A 1 79 ? 0.866 -0.932 12.217 1.00 97.06 79 LEU A C 1
ATOM 597 O O . LEU A 1 79 ? -0.068 -1.346 12.883 1.00 97.06 79 LEU A O 1
ATOM 601 N N . ARG A 1 80 ? 0.692 -0.518 10.959 1.00 97.44 80 ARG A N 1
ATOM 602 C CA . ARG A 1 80 ? -0.637 -0.446 10.323 1.00 97.44 80 ARG A CA 1
ATOM 603 C C . ARG A 1 80 ? -1.201 -1.807 9.915 1.00 97.44 80 ARG A C 1
ATOM 605 O O . ARG A 1 80 ? -2.422 -1.937 9.787 1.00 97.44 80 ARG A O 1
ATOM 612 N N . MET A 1 81 ? -0.342 -2.805 9.707 1.00 95.94 81 MET A N 1
ATOM 613 C CA . MET A 1 81 ? -0.773 -4.188 9.502 1.00 95.94 81 MET A CA 1
ATOM 614 C C . MET A 1 81 ? -1.492 -4.709 10.751 1.00 95.94 81 MET A C 1
ATOM 616 O O . MET A 1 81 ? -2.635 -5.153 10.634 1.00 95.94 81 MET A O 1
ATOM 620 N N . PHE A 1 82 ? -0.869 -4.574 11.928 1.00 93.31 82 PHE A N 1
ATOM 621 C CA . PHE A 1 82 ? -1.367 -5.152 13.184 1.00 93.31 82 PHE A CA 1
ATOM 622 C C . PHE A 1 82 ? -2.306 -4.230 13.981 1.00 93.31 82 PHE A C 1
ATOM 624 O O . PHE A 1 82 ? -3.243 -4.713 14.609 1.00 93.31 82 PHE A O 1
ATOM 631 N N . GLU A 1 83 ? -2.129 -2.909 13.902 1.00 95.25 83 GLU A N 1
ATOM 632 C CA . GLU A 1 83 ? -2.975 -1.918 14.577 1.00 95.25 83 GLU A CA 1
ATOM 633 C C . GLU A 1 83 ? -3.914 -1.237 13.581 1.00 95.25 83 GLU A C 1
ATOM 635 O O . GLU A 1 83 ? -3.580 -0.250 12.918 1.00 95.25 83 GLU A O 1
ATOM 640 N N . THR A 1 84 ? -5.140 -1.751 13.487 1.00 93.19 84 THR A N 1
ATOM 641 C CA . THR A 1 84 ? -6.152 -1.232 12.549 1.00 93.19 84 THR A CA 1
ATOM 642 C C . THR A 1 84 ? -6.493 0.243 12.776 1.00 93.19 84 THR A C 1
ATOM 644 O O . THR A 1 84 ? -6.775 0.957 11.815 1.00 93.19 84 THR A O 1
ATOM 647 N N . SER A 1 85 ? -6.395 0.728 14.017 1.00 96.31 85 SER A N 1
ATOM 648 C CA . SER A 1 85 ? -6.604 2.135 14.385 1.00 96.31 85 SER A CA 1
ATOM 649 C C . SER A 1 85 ? -5.529 3.080 13.829 1.00 96.31 85 SER A C 1
ATOM 651 O O . SER A 1 85 ? -5.771 4.279 13.690 1.00 96.31 85 SER A O 1
ATOM 653 N N . ALA A 1 86 ? -4.349 2.558 13.474 1.00 97.56 86 ALA A N 1
ATOM 654 C CA . ALA A 1 86 ? -3.254 3.333 12.897 1.00 97.56 86 ALA A CA 1
ATOM 655 C C . ALA A 1 86 ? -3.363 3.494 11.368 1.00 97.56 86 ALA A C 1
ATOM 657 O O . ALA A 1 86 ? -2.630 4.310 10.783 1.00 97.56 86 ALA A O 1
ATOM 658 N N . ARG A 1 87 ? -4.252 2.727 10.718 1.00 97.50 87 ARG A N 1
ATOM 659 C CA . ARG A 1 87 ? -4.500 2.774 9.269 1.00 97.50 87 ARG A CA 1
ATOM 660 C C . ARG A 1 87 ? -5.045 4.138 8.859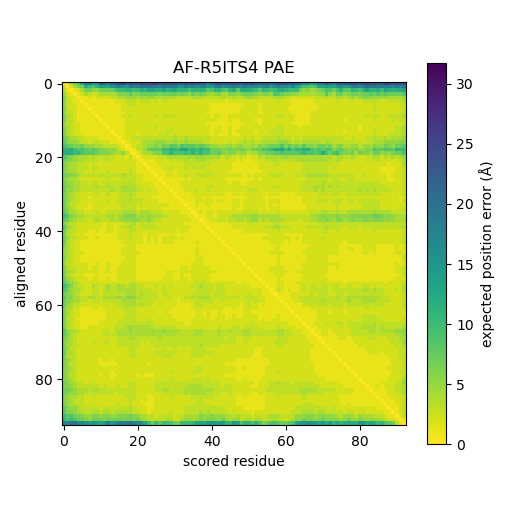 1.00 97.50 87 ARG A C 1
ATOM 662 O O . ARG A 1 87 ? -5.643 4.866 9.652 1.00 97.50 87 ARG A O 1
ATOM 669 N N . LYS A 1 88 ? -4.788 4.517 7.612 1.00 98.12 88 LYS A N 1
ATOM 670 C CA . LYS A 1 88 ? -5.123 5.845 7.097 1.00 98.12 88 LYS A CA 1
ATOM 671 C C . LYS A 1 88 ? -6.245 5.774 6.081 1.00 98.12 88 LYS A C 1
ATOM 673 O O . LYS A 1 88 ? -6.213 4.948 5.171 1.00 98.12 88 LYS A O 1
ATOM 678 N N . SER A 1 89 ? -7.200 6.687 6.237 1.00 96.88 89 SER A N 1
ATOM 679 C CA . SER A 1 89 ? -8.141 6.982 5.169 1.00 96.88 89 SER A CA 1
ATOM 680 C C . SER A 1 89 ? -7.436 7.821 4.105 1.00 96.88 89 SER A C 1
ATOM 682 O O . SER A 1 89 ? -6.782 8.811 4.442 1.00 96.88 89 SER A O 1
ATOM 684 N N . ILE A 1 90 ? -7.527 7.396 2.849 1.00 95.12 90 ILE A N 1
ATOM 685 C CA . ILE A 1 90 ? -6.953 8.089 1.694 1.00 95.12 90 ILE A CA 1
ATOM 686 C C . ILE A 1 90 ? -7.986 8.188 0.577 1.00 95.12 90 ILE A C 1
ATOM 688 O O . ILE A 1 90 ? -8.891 7.362 0.476 1.00 95.12 90 ILE A O 1
ATOM 692 N N . SER A 1 91 ? -7.807 9.189 -0.277 1.00 92.69 91 SER A N 1
ATOM 693 C CA . SER A 1 91 ? -8.561 9.363 -1.513 1.00 92.69 91 SER A CA 1
ATOM 694 C C . SER A 1 91 ? -7.563 9.446 -2.658 1.00 92.69 91 SER A C 1
ATOM 696 O O . SER A 1 91 ? -6.752 10.370 -2.690 1.00 92.69 91 SER A O 1
ATOM 698 N N . LEU A 1 92 ? -7.620 8.480 -3.568 1.00 88.75 92 LEU A N 1
ATOM 699 C CA . LEU A 1 92 ? -6.887 8.476 -4.831 1.00 88.75 92 LEU A CA 1
ATOM 700 C C . LEU A 1 92 ? -7.926 8.322 -5.942 1.00 88.75 92 LEU A C 1
ATOM 702 O O . LEU A 1 92 ? -8.827 7.491 -5.820 1.00 88.75 92 LEU A O 1
ATOM 706 N N . SER A 1 93 ? -7.830 9.160 -6.968 1.00 73.75 93 SER A N 1
ATOM 707 C CA . SER A 1 93 ? -8.774 9.247 -8.087 1.00 73.75 93 SER A CA 1
ATOM 708 C C . SER A 1 93 ? -8.033 9.226 -9.406 1.00 73.75 93 SER A C 1
ATOM 710 O O . SER A 1 93 ? -7.033 9.980 -9.473 1.00 73.75 93 SER A O 1
#